Protein AF-A0A7U6KNR6-F1 (afdb_monomer)

Structure (mmCIF, N/CA/C/O backbone):
data_AF-A0A7U6KNR6-F1
#
_entry.id   AF-A0A7U6KNR6-F1
#
loop_
_atom_site.group_PDB
_atom_site.id
_atom_site.type_symbol
_atom_site.label_atom_id
_atom_site.label_alt_id
_atom_site.label_comp_id
_atom_site.label_asym_id
_atom_site.label_entity_id
_atom_site.label_seq_id
_atom_site.pdbx_PDB_ins_code
_atom_site.Cartn_x
_atom_site.Cartn_y
_atom_site.Cartn_z
_atom_site.occupancy
_atom_site.B_iso_or_equiv
_atom_site.auth_seq_id
_atom_site.auth_comp_id
_atom_site.auth_asym_id
_atom_site.auth_atom_id
_atom_site.pdbx_PDB_model_num
ATOM 1 N N . MET A 1 1 ? 13.824 22.596 -22.561 1.00 53.88 1 MET A N 1
ATOM 2 C CA . MET A 1 1 ? 13.199 21.326 -22.126 1.00 53.88 1 MET A CA 1
ATOM 3 C C . MET A 1 1 ? 13.725 20.988 -20.748 1.00 53.88 1 MET A C 1
ATOM 5 O O . MET A 1 1 ? 14.937 20.910 -20.592 1.00 53.88 1 MET A O 1
ATOM 9 N N . THR A 1 2 ? 12.836 20.865 -19.7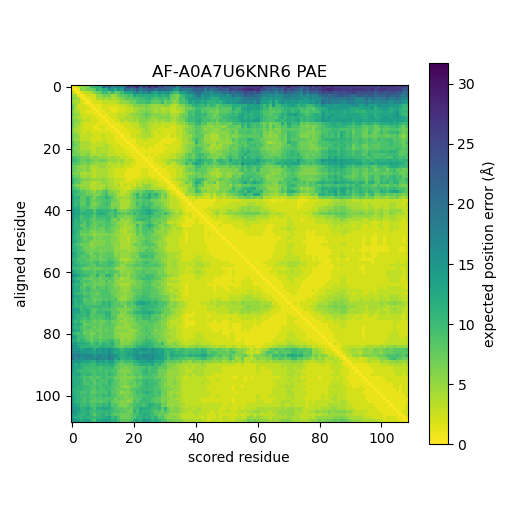68 1.00 65.62 2 THR A N 1
ATOM 10 C CA . THR A 1 2 ? 13.153 20.445 -18.395 1.00 65.62 2 THR A CA 1
ATOM 11 C C . THR A 1 2 ? 13.666 19.002 -18.369 1.00 65.62 2 THR A C 1
ATOM 13 O O . THR A 1 2 ? 13.347 18.216 -19.262 1.00 65.62 2 THR A O 1
ATOM 16 N N . THR A 1 3 ? 14.458 18.650 -17.353 1.00 72.12 3 THR A N 1
ATOM 17 C CA . THR A 1 3 ? 15.036 17.305 -17.152 1.00 72.12 3 THR A CA 1
ATOM 18 C C . THR A 1 3 ? 13.980 16.197 -17.239 1.00 72.12 3 THR A C 1
ATOM 20 O O . THR A 1 3 ? 14.186 15.214 -17.941 1.00 72.12 3 THR A O 1
ATOM 23 N N . LEU A 1 4 ? 12.793 16.437 -16.671 1.00 74.44 4 LEU A N 1
ATOM 24 C CA . LEU A 1 4 ? 11.658 15.504 -16.687 1.00 74.44 4 LEU A CA 1
ATOM 25 C C . LEU A 1 4 ? 11.198 15.101 -18.096 1.00 74.44 4 LEU A C 1
ATOM 27 O O . LEU A 1 4 ? 10.794 13.964 -18.312 1.00 74.44 4 LEU A O 1
ATOM 31 N N . VAL A 1 5 ? 11.258 16.011 -19.075 1.00 82.50 5 VAL A N 1
ATOM 32 C CA . VAL A 1 5 ? 10.838 15.691 -20.451 1.00 82.50 5 VAL A CA 1
ATOM 33 C C . VAL A 1 5 ? 11.873 14.801 -21.140 1.00 82.50 5 VAL A C 1
ATOM 35 O O . VAL A 1 5 ? 11.508 13.988 -21.981 1.00 82.50 5 VAL A O 1
ATOM 38 N N . ARG A 1 6 ? 13.160 14.930 -20.794 1.00 85.12 6 ARG A N 1
ATOM 39 C CA . ARG A 1 6 ? 14.209 14.059 -21.348 1.00 85.12 6 ARG A CA 1
ATOM 40 C C . ARG A 1 6 ? 14.087 12.637 -20.814 1.00 85.12 6 ARG A C 1
ATOM 42 O O . ARG A 1 6 ? 14.165 11.713 -21.607 1.00 85.12 6 ARG A O 1
ATOM 49 N N . GLU A 1 7 ? 13.851 12.493 -19.513 1.00 86.81 7 GLU A N 1
ATOM 50 C CA . GLU A 1 7 ? 13.629 11.191 -18.868 1.00 86.81 7 GLU A CA 1
ATOM 51 C C . GLU A 1 7 ? 12.371 10.502 -19.412 1.00 86.81 7 GLU A C 1
ATOM 53 O O . GLU A 1 7 ? 12.401 9.317 -19.720 1.00 86.81 7 GLU A O 1
ATOM 58 N N . LEU A 1 8 ? 11.276 11.248 -19.619 1.00 90.62 8 LEU A N 1
ATOM 59 C CA . LEU A 1 8 ? 10.037 10.685 -20.167 1.00 90.62 8 LEU A CA 1
ATOM 60 C C .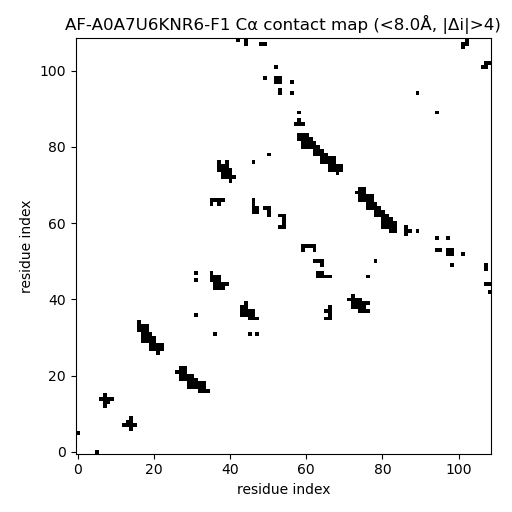 LEU A 1 8 ? 10.224 10.053 -21.553 1.00 90.62 8 LEU A C 1
ATOM 62 O O . LEU A 1 8 ? 9.555 9.067 -21.832 1.00 90.62 8 LEU A O 1
ATOM 66 N N . TRP A 1 9 ? 11.098 10.608 -22.399 1.00 94.50 9 TRP A 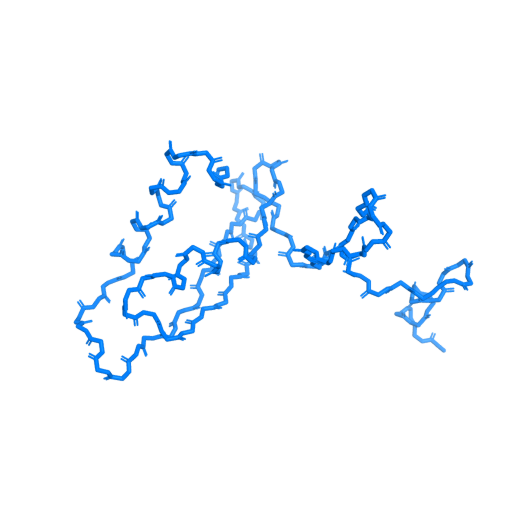N 1
ATOM 67 C CA . TRP A 1 9 ? 11.312 10.178 -23.790 1.00 94.50 9 TRP A CA 1
ATOM 68 C C . TRP A 1 9 ? 12.669 9.499 -24.021 1.00 94.50 9 TRP A C 1
ATOM 70 O O . TRP A 1 9 ? 13.161 9.435 -25.154 1.00 94.50 9 TRP A O 1
ATOM 80 N N . GLU A 1 10 ? 13.315 9.034 -22.952 1.00 92.94 10 GLU A N 1
ATOM 81 C CA . GLU A 1 10 ? 14.646 8.447 -23.029 1.00 92.94 10 GLU A CA 1
ATOM 82 C C . GLU A 1 10 ? 14.662 7.233 -23.970 1.00 92.94 10 GLU A C 1
ATOM 84 O O . GLU A 1 10 ? 13.761 6.390 -23.968 1.00 92.94 10 GLU A O 1
ATOM 89 N N . SER A 1 11 ? 15.699 7.157 -24.809 1.00 93.62 11 SER A N 1
ATOM 90 C CA . SER A 1 11 ? 15.877 6.105 -25.820 1.00 93.62 11 SER A CA 1
ATOM 91 C C . SER A 1 11 ? 14.738 5.987 -26.846 1.00 93.62 11 SER A C 1
ATOM 93 O O . SER A 1 11 ? 14.610 4.958 -27.504 1.00 93.62 11 SER A O 1
ATOM 95 N N . GLY A 1 12 ? 13.925 7.036 -27.019 1.00 94.19 12 GLY A N 1
ATOM 96 C CA . GLY A 1 12 ? 12.825 7.065 -27.989 1.00 94.19 12 GLY A CA 1
ATOM 97 C C . GLY A 1 12 ? 11.544 6.368 -27.519 1.00 94.19 12 GLY A C 1
ATOM 98 O O . GLY A 1 12 ? 10.623 6.210 -28.319 1.00 94.19 12 GLY A O 1
ATOM 99 N N . TYR A 1 13 ? 11.463 5.985 -26.242 1.00 94.19 13 TYR A N 1
ATOM 100 C CA . TYR A 1 13 ? 10.280 5.375 -25.631 1.00 94.19 13 TYR A CA 1
ATOM 101 C C . TYR A 1 13 ? 9.656 6.305 -24.591 1.00 94.19 13 TYR A C 1
ATOM 103 O O . TYR A 1 13 ? 10.362 7.076 -23.951 1.00 94.19 13 TYR A O 1
ATOM 111 N N . MET A 1 14 ? 8.334 6.209 -24.409 1.00 93.25 14 MET A N 1
ATOM 112 C CA . MET A 1 14 ? 7.622 6.921 -23.346 1.00 93.25 14 MET A CA 1
ATOM 113 C C . MET A 1 14 ? 7.629 6.097 -22.051 1.00 93.25 14 MET A C 1
ATOM 115 O O . MET A 1 14 ? 6.953 5.072 -21.966 1.00 93.25 14 MET A O 1
ATOM 119 N N . HIS A 1 15 ? 8.348 6.555 -21.029 1.00 91.56 15 HIS A N 1
ATOM 120 C CA . HIS A 1 15 ? 8.446 5.875 -19.731 1.00 91.56 15 HIS A CA 1
ATOM 121 C C . HIS A 1 15 ? 7.251 6.222 -18.830 1.00 91.56 15 HIS A C 1
ATOM 123 O O . HIS A 1 15 ? 7.274 7.218 -18.103 1.00 91.56 15 HIS A O 1
ATOM 129 N N . THR A 1 16 ? 6.191 5.404 -18.865 1.00 91.12 16 THR A N 1
ATOM 130 C CA . THR A 1 16 ? 4.932 5.661 -18.122 1.00 91.12 16 THR A CA 1
ATOM 131 C C . THR A 1 16 ? 5.081 5.583 -16.602 1.00 91.12 16 THR A C 1
ATOM 133 O O . THR A 1 16 ? 4.288 6.185 -15.873 1.00 91.12 16 THR A O 1
ATOM 136 N N . GLN A 1 17 ? 6.125 4.880 -16.146 1.00 89.00 17 GLN A N 1
ATOM 137 C CA . GLN A 1 17 ? 6.400 4.527 -14.749 1.00 89.00 17 GLN A CA 1
ATOM 138 C C . GLN A 1 17 ? 5.395 3.534 -14.149 1.00 89.00 17 GLN A C 1
ATOM 140 O O . GLN A 1 17 ? 5.347 3.394 -12.931 1.00 89.00 17 GLN A O 1
ATOM 145 N N . ASP A 1 18 ? 4.628 2.826 -14.979 1.00 89.81 18 ASP A N 1
ATOM 146 C CA . ASP A 1 18 ? 3.805 1.698 -14.539 1.00 89.81 18 ASP A CA 1
ATOM 147 C C . ASP A 1 18 ? 4.623 0.401 -14.555 1.00 89.81 18 ASP A C 1
ATOM 149 O O . ASP A 1 18 ? 5.423 0.158 -15.460 1.00 89.81 18 ASP A O 1
ATOM 153 N N . ILE A 1 19 ? 4.398 -0.445 -13.556 1.00 88.69 19 ILE A N 1
ATOM 154 C CA . ILE A 1 19 ? 4.932 -1.801 -13.468 1.00 88.69 19 ILE A CA 1
ATOM 155 C C . ILE A 1 19 ? 3.846 -2.749 -13.969 1.00 88.69 19 ILE A C 1
ATOM 157 O O . ILE A 1 19 ? 2.704 -2.708 -13.507 1.00 88.69 19 ILE A O 1
ATOM 161 N N . ALA A 1 20 ? 4.195 -3.597 -14.933 1.00 92.25 20 ALA A N 1
ATOM 162 C CA . ALA A 1 20 ? 3.274 -4.550 -15.529 1.00 92.25 20 ALA A CA 1
ATOM 163 C C . ALA A 1 20 ? 4.001 -5.812 -16.001 1.00 92.25 20 ALA A C 1
ATOM 165 O O . ALA A 1 20 ? 5.204 -5.792 -16.263 1.00 92.25 20 ALA A O 1
ATOM 166 N N . TYR A 1 21 ? 3.249 -6.898 -16.175 1.00 92.69 21 TYR A N 1
ATOM 167 C CA . TYR A 1 21 ? 3.738 -8.108 -16.830 1.00 92.69 21 TYR A CA 1
ATOM 168 C C . TYR A 1 21 ? 2.761 -8.594 -17.902 1.00 92.69 21 TYR A C 1
ATOM 170 O O . TYR A 1 21 ? 1.545 -8.391 -17.815 1.00 92.69 21 TYR A O 1
ATOM 178 N N . ILE A 1 22 ? 3.315 -9.237 -18.930 1.00 96.75 22 ILE A N 1
ATOM 179 C CA . ILE A 1 22 ? 2.549 -9.864 -20.007 1.00 96.75 22 ILE A CA 1
ATOM 180 C C . ILE A 1 22 ? 2.216 -11.290 -19.577 1.00 96.75 22 ILE A C 1
ATOM 182 O O . ILE A 1 22 ? 3.093 -12.068 -19.199 1.00 96.75 22 ILE A O 1
ATOM 186 N N . ARG A 1 23 ? 0.933 -11.630 -19.616 1.00 96.00 23 ARG A N 1
ATOM 187 C CA . ARG A 1 23 ? 0.427 -12.969 -19.325 1.00 96.00 23 ARG A CA 1
ATOM 188 C C . ARG A 1 23 ? 0.586 -13.889 -20.545 1.00 96.00 23 ARG A C 1
ATOM 190 O O . ARG A 1 23 ? 0.654 -13.399 -21.672 1.00 96.00 23 ARG A O 1
ATOM 197 N N . PRO A 1 24 ? 0.582 -15.224 -20.357 1.00 96.69 24 PRO A N 1
ATOM 198 C CA . PRO A 1 24 ? 0.698 -16.176 -21.468 1.00 96.69 24 PRO A CA 1
ATOM 199 C C . PRO A 1 24 ? -0.394 -16.062 -22.547 1.00 96.69 24 PRO A C 1
ATOM 201 O O . PRO A 1 24 ? -0.179 -16.489 -23.675 1.00 96.69 24 PRO A O 1
ATOM 204 N N . ASP A 1 25 ? -1.553 -15.491 -22.215 1.00 96.56 25 ASP A N 1
ATOM 205 C CA . ASP A 1 25 ? -2.682 -15.238 -23.122 1.00 96.56 25 ASP A CA 1
ATOM 206 C C . ASP A 1 25 ? -2.564 -13.905 -23.893 1.00 96.56 25 ASP A C 1
ATOM 208 O O . ASP A 1 25 ? -3.474 -13.533 -24.631 1.00 96.56 25 ASP A O 1
ATOM 212 N N . GLY A 1 26 ? -1.446 -13.187 -23.739 1.00 96.00 26 GLY A N 1
ATOM 213 C CA . GLY A 1 26 ? -1.169 -11.921 -24.420 1.00 96.00 26 GLY A CA 1
ATOM 214 C C . GLY A 1 26 ? -1.739 -10.682 -23.724 1.00 96.00 26 GLY A C 1
ATOM 215 O O . GLY A 1 26 ? -1.519 -9.571 -24.204 1.00 96.00 26 GLY A O 1
ATOM 216 N N . TYR A 1 27 ? -2.429 -10.833 -22.589 1.00 96.75 27 TYR A N 1
ATOM 217 C CA . TYR A 1 27 ? -2.939 -9.694 -21.823 1.00 96.75 27 TYR A CA 1
ATOM 218 C C . TYR A 1 27 ? -1.850 -9.057 -20.956 1.00 96.75 27 TYR A C 1
ATOM 220 O O . TYR A 1 27 ? -1.018 -9.744 -20.362 1.00 96.75 27 TYR A O 1
ATOM 228 N N . ILE A 1 28 ? -1.894 -7.732 -20.817 1.00 95.75 28 ILE A N 1
ATOM 229 C CA . ILE A 1 28 ? -1.034 -6.980 -19.895 1.00 95.75 28 ILE A CA 1
ATOM 230 C C . ILE A 1 28 ? -1.783 -6.776 -18.581 1.00 95.75 28 ILE A C 1
ATOM 232 O O . ILE A 1 28 ? -2.907 -6.271 -18.577 1.00 95.75 28 ILE A O 1
ATOM 236 N N . LYS A 1 29 ? -1.150 -7.135 -17.461 1.00 91.75 29 LYS A N 1
ATOM 237 C CA . LYS A 1 29 ? -1.626 -6.770 -16.124 1.00 91.75 29 LYS A CA 1
ATOM 238 C C . LYS A 1 29 ? -0.714 -5.694 -15.544 1.00 91.75 29 LYS A C 1
ATOM 240 O O . LYS A 1 29 ? 0.458 -5.968 -15.299 1.00 91.75 29 LYS A O 1
ATOM 245 N N . ILE A 1 30 ? -1.266 -4.504 -15.316 1.00 89.88 30 ILE A N 1
ATOM 246 C CA . ILE A 1 30 ? -0.620 -3.439 -14.538 1.00 89.88 30 ILE A CA 1
ATOM 247 C C . ILE A 1 30 ? -0.751 -3.805 -13.061 1.00 89.88 30 ILE A C 1
ATOM 249 O O . ILE A 1 30 ? -1.831 -4.200 -12.618 1.00 89.88 30 ILE A O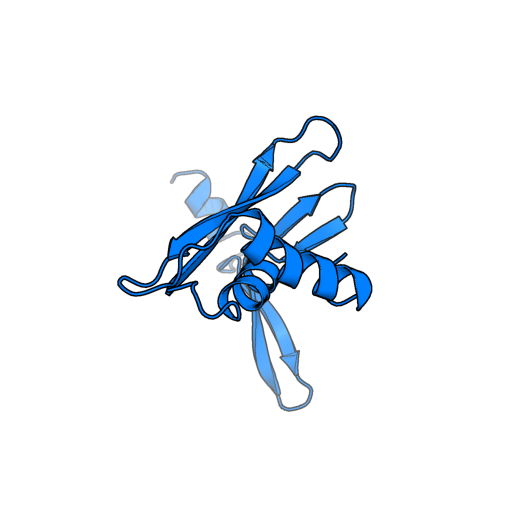 1
ATOM 253 N N . THR A 1 31 ? 0.351 -3.736 -12.326 1.00 83.94 31 THR A N 1
ATOM 254 C CA . THR A 1 31 ? 0.422 -4.184 -10.933 1.00 83.94 31 THR A CA 1
ATOM 255 C C . THR A 1 31 ? 0.783 -3.078 -9.963 1.00 83.94 31 THR A C 1
ATOM 257 O O . THR A 1 31 ? 0.352 -3.157 -8.823 1.00 83.94 31 THR A O 1
ATOM 260 N N . ASP A 1 32 ? 1.563 -2.082 -10.384 1.00 81.88 32 ASP A N 1
ATOM 261 C CA . ASP A 1 32 ? 1.992 -0.997 -9.497 1.00 81.88 32 ASP A CA 1
ATOM 262 C C . ASP A 1 32 ? 2.560 0.187 -10.300 1.00 81.88 32 ASP A C 1
ATOM 264 O O . ASP A 1 32 ? 2.607 0.158 -11.533 1.00 81.88 32 ASP A O 1
ATOM 268 N N . ARG A 1 33 ? 3.042 1.213 -9.604 1.00 85.69 33 ARG A N 1
ATOM 269 C CA . ARG A 1 33 ? 3.799 2.343 -10.134 1.00 85.69 33 ARG A CA 1
ATOM 270 C C . ARG A 1 33 ? 5.205 2.305 -9.558 1.00 85.69 33 ARG A C 1
ATOM 272 O O . ARG A 1 33 ? 5.399 2.134 -8.362 1.00 85.69 33 ARG A O 1
ATOM 279 N N . LEU A 1 34 ? 6.210 2.584 -10.384 1.00 81.25 34 LEU A N 1
ATOM 280 C CA . LEU A 1 34 ? 7.614 2.620 -9.954 1.00 81.25 34 LEU A CA 1
ATOM 281 C C . LEU A 1 34 ? 7.861 3.600 -8.791 1.00 81.25 34 LEU A C 1
ATOM 283 O O . LEU A 1 34 ? 8.815 3.435 -8.036 1.00 81.25 34 LEU A O 1
ATOM 287 N N . LYS A 1 35 ? 7.014 4.626 -8.664 1.00 77.25 35 LYS A N 1
ATOM 288 C CA . LYS A 1 35 ? 7.084 5.640 -7.606 1.00 77.25 35 LYS A CA 1
ATOM 289 C C . LYS A 1 35 ? 6.314 5.289 -6.334 1.00 77.25 35 LYS A C 1
ATOM 291 O O . LYS A 1 35 ? 6.570 5.939 -5.326 1.00 77.25 35 LYS A O 1
ATOM 296 N N . ASP A 1 36 ? 5.440 4.289 -6.377 1.00 79.31 36 ASP A N 1
ATOM 297 C CA . ASP A 1 36 ? 4.537 3.968 -5.267 1.00 79.31 36 ASP A CA 1
ATOM 298 C C . ASP A 1 36 ? 5.038 2.749 -4.460 1.00 79.31 36 ASP A C 1
ATOM 300 O O . ASP A 1 36 ? 4.422 2.324 -3.487 1.00 79.31 36 ASP A O 1
ATOM 304 N N . VAL A 1 37 ? 6.227 2.228 -4.792 1.00 84.56 37 VAL A N 1
ATOM 305 C CA . VAL A 1 37 ? 6.882 1.158 -4.027 1.00 84.56 37 VAL A CA 1
ATOM 306 C C . VAL A 1 37 ? 7.697 1.731 -2.866 1.00 84.56 37 VAL A C 1
ATOM 308 O O . VAL A 1 37 ? 8.560 2.589 -3.064 1.00 84.56 37 VAL A O 1
ATOM 311 N N . ILE A 1 38 ? 7.469 1.205 -1.662 1.00 91.94 38 ILE A N 1
ATOM 312 C CA . ILE A 1 38 ? 8.121 1.623 -0.416 1.00 91.94 38 ILE A CA 1
ATOM 313 C C . ILE A 1 38 ? 9.323 0.722 -0.144 1.00 91.94 38 ILE A C 1
ATOM 315 O O . ILE A 1 38 ? 9.191 -0.502 -0.101 1.00 91.94 38 ILE A O 1
ATOM 319 N N . LYS A 1 39 ? 10.500 1.317 0.071 1.00 91.94 39 LYS A N 1
ATOM 320 C CA . LYS A 1 39 ? 11.744 0.573 0.335 1.00 91.94 39 LYS A CA 1
ATOM 321 C C . LYS A 1 39 ? 12.033 0.516 1.827 1.00 91.94 39 LYS A C 1
ATOM 323 O O . LYS A 1 39 ? 12.692 1.404 2.369 1.00 91.94 39 LYS A O 1
ATOM 328 N N . SER A 1 40 ? 11.561 -0.537 2.486 1.00 93.19 40 SER A N 1
ATOM 329 C CA . SER A 1 40 ? 11.694 -0.699 3.934 1.00 93.19 40 SER A CA 1
ATOM 330 C C . SER A 1 40 ? 12.613 -1.867 4.268 1.00 93.19 40 SER A C 1
ATOM 332 O O . SER A 1 40 ? 12.358 -2.996 3.870 1.00 93.19 40 SER A O 1
ATOM 334 N N . GLY A 1 41 ? 13.723 -1.609 4.964 1.00 91.56 41 GLY A N 1
ATOM 335 C CA . GLY A 1 41 ? 14.603 -2.673 5.466 1.00 91.56 41 GLY A CA 1
ATOM 336 C C . GLY A 1 41 ? 15.292 -3.535 4.404 1.00 91.56 41 GLY A C 1
ATOM 337 O O . GLY A 1 41 ? 15.775 -4.613 4.728 1.00 91.56 41 GLY A O 1
ATOM 338 N N . GLY A 1 42 ? 15.365 -3.059 3.158 1.00 90.06 42 GLY A N 1
ATOM 339 C CA . GLY A 1 42 ? 15.886 -3.821 2.016 1.00 90.06 42 GLY A CA 1
ATOM 340 C C . GLY A 1 42 ? 14.806 -4.522 1.189 1.00 90.06 42 GLY A C 1
ATOM 341 O O . GLY A 1 42 ? 15.106 -4.977 0.087 1.00 90.06 42 GLY A O 1
ATOM 342 N N . GLU A 1 43 ? 13.564 -4.529 1.670 1.00 89.81 43 GLU A N 1
ATOM 343 C CA . GLU A 1 43 ? 12.404 -5.083 0.979 1.00 89.81 43 GLU A CA 1
ATOM 344 C C . GLU A 1 43 ? 11.657 -4.014 0.176 1.00 89.81 43 GLU A C 1
ATOM 346 O O . GLU A 1 43 ? 11.682 -2.818 0.491 1.00 89.81 43 GLU A O 1
ATOM 351 N N . TRP A 1 44 ? 10.980 -4.469 -0.875 1.00 89.38 44 TRP A N 1
ATOM 352 C CA . TRP A 1 44 ? 10.137 -3.646 -1.737 1.00 89.38 44 TRP A CA 1
ATOM 353 C C . TRP A 1 44 ? 8.678 -3.953 -1.429 1.00 89.38 44 TRP A C 1
ATOM 355 O O . TRP A 1 44 ? 8.189 -5.032 -1.754 1.00 89.38 44 TRP A O 1
ATOM 365 N N . ILE A 1 45 ? 7.993 -3.005 -0.797 1.00 90.69 45 ILE A N 1
ATOM 366 C CA . ILE A 1 45 ? 6.619 -3.177 -0.329 1.00 90.69 45 ILE A CA 1
ATOM 367 C C . ILE A 1 45 ? 5.691 -2.336 -1.203 1.00 90.69 45 ILE A C 1
ATOM 369 O O . ILE A 1 45 ? 5.877 -1.124 -1.318 1.00 90.69 45 ILE A O 1
ATOM 373 N N . SER A 1 46 ? 4.693 -2.968 -1.818 1.00 90.50 46 SER A N 1
ATOM 374 C CA . SER A 1 46 ? 3.678 -2.260 -2.602 1.00 90.50 46 SER A CA 1
ATOM 375 C C . SER A 1 46 ? 2.762 -1.462 -1.672 1.00 90.50 46 SER A C 1
ATOM 377 O O . SER A 1 46 ? 2.128 -2.036 -0.781 1.00 90.50 46 SER A O 1
ATOM 379 N N . SER A 1 47 ? 2.664 -0.142 -1.865 1.00 92.00 47 SER A N 1
ATOM 380 C CA . SER A 1 47 ? 1.691 0.670 -1.123 1.00 92.00 47 SER A CA 1
ATOM 381 C C . SER A 1 47 ? 0.259 0.223 -1.423 1.00 92.00 47 SER A C 1
ATOM 383 O O . SER A 1 47 ? -0.551 0.124 -0.503 1.00 92.00 47 SER A O 1
ATOM 385 N N . LEU A 1 48 ? -0.019 -0.140 -2.679 1.00 91.25 48 LEU A N 1
ATOM 386 C CA . LEU A 1 48 ? -1.329 -0.579 -3.153 1.00 91.25 48 LEU A CA 1
ATOM 387 C C . LEU A 1 48 ? -1.790 -1.873 -2.473 1.00 91.25 48 LEU A C 1
ATOM 389 O O . LEU A 1 48 ? -2.979 -2.050 -2.200 1.00 91.25 48 LEU A O 1
ATOM 393 N N . GLU A 1 49 ? -0.868 -2.790 -2.182 1.00 92.25 49 GLU A N 1
ATOM 394 C CA . GLU A 1 49 ? -1.195 -4.019 -1.458 1.00 92.25 49 GLU A CA 1
ATOM 395 C C . GLU A 1 49 ? -1.596 -3.722 -0.007 1.00 92.25 49 GLU A C 1
ATOM 397 O O . GLU A 1 49 ? -2.621 -4.223 0.464 1.00 92.25 49 GLU A O 1
ATOM 402 N N . ILE A 1 50 ? -0.866 -2.829 0.672 1.00 95.19 50 ILE A N 1
ATOM 403 C CA . ILE A 1 50 ? -1.232 -2.363 2.018 1.00 95.19 50 ILE A CA 1
ATOM 404 C C . ILE A 1 50 ? -2.580 -1.630 1.978 1.00 95.19 50 ILE A C 1
ATOM 406 O O . ILE A 1 50 ? -3.448 -1.919 2.798 1.00 95.19 50 ILE A O 1
ATOM 410 N N . GLU A 1 51 ? -2.796 -0.720 1.024 1.00 96.06 51 GLU A N 1
ATOM 411 C CA . GLU A 1 51 ? -4.077 -0.025 0.825 1.00 96.06 51 GLU A CA 1
ATOM 412 C C . GLU A 1 51 ? -5.223 -1.018 0.637 1.00 96.06 51 GLU A C 1
ATOM 414 O O . GLU A 1 51 ? -6.246 -0.926 1.315 1.00 96.06 51 GLU A O 1
ATOM 419 N N . THR A 1 52 ? -5.026 -2.022 -0.219 1.00 95.56 52 THR A N 1
ATOM 420 C CA . THR A 1 52 ? -6.007 -3.082 -0.459 1.00 95.56 52 THR A CA 1
ATOM 421 C C . THR A 1 52 ? -6.350 -3.797 0.844 1.00 95.56 52 THR A C 1
ATOM 423 O O . THR A 1 52 ? -7.528 -3.921 1.172 1.00 95.56 52 THR A O 1
ATOM 426 N N . ILE A 1 53 ? -5.350 -4.208 1.627 1.00 96.94 53 ILE A N 1
ATOM 427 C CA . ILE A 1 53 ? -5.554 -4.889 2.913 1.00 96.94 53 ILE A CA 1
ATOM 428 C C . ILE A 1 53 ? -6.305 -3.994 3.906 1.00 96.94 53 ILE A C 1
ATOM 430 O O . ILE A 1 53 ? -7.294 -4.428 4.497 1.00 96.94 53 ILE A O 1
ATOM 434 N N . LEU A 1 54 ? -5.874 -2.743 4.079 1.00 97.50 54 LEU A N 1
ATOM 435 C CA . LEU A 1 54 ? -6.485 -1.815 5.031 1.00 97.50 54 LEU A CA 1
ATOM 436 C C . LEU A 1 54 ? -7.916 -1.430 4.627 1.00 97.50 54 LEU A C 1
ATOM 438 O O . LEU A 1 54 ? -8.774 -1.275 5.497 1.00 97.50 54 LEU A O 1
ATOM 442 N N . SER A 1 55 ? -8.204 -1.346 3.325 1.00 97.06 55 SER A N 1
ATOM 443 C CA . SER A 1 55 ? -9.543 -1.046 2.801 1.00 97.06 55 SER A CA 1
ATOM 444 C C . SER A 1 55 ? -10.594 -2.106 3.161 1.00 97.06 55 SER A C 1
ATOM 446 O O . SER A 1 55 ? -11.788 -1.809 3.194 1.00 97.06 55 SER A O 1
ATOM 448 N N . LEU A 1 56 ? -10.167 -3.335 3.487 1.00 96.12 56 LEU A N 1
ATOM 449 C CA . LEU A 1 56 ? -11.060 -4.414 3.921 1.00 96.12 56 LEU A CA 1
ATOM 450 C C . LEU A 1 56 ? -11.621 -4.191 5.332 1.00 96.12 56 LEU A C 1
ATOM 452 O O . LEU A 1 56 ? -12.583 -4.860 5.719 1.00 96.12 56 LEU A O 1
ATOM 456 N N . HIS A 1 57 ? -11.048 -3.274 6.116 1.00 96.38 57 HIS A N 1
ATOM 457 C CA . HIS A 1 57 ? -11.567 -2.972 7.442 1.00 96.38 57 HIS A CA 1
ATOM 458 C C . HIS A 1 57 ? -12.946 -2.278 7.334 1.00 96.38 57 HIS A C 1
ATOM 460 O O . HIS A 1 57 ? -13.072 -1.258 6.652 1.00 96.38 57 HIS A O 1
ATOM 466 N N . PRO A 1 58 ? -13.999 -2.749 8.038 1.00 95.56 58 PRO A N 1
ATOM 467 C CA . PRO A 1 58 ? -15.371 -2.258 7.853 1.00 95.56 58 PRO A CA 1
ATOM 468 C C . PRO A 1 58 ? -15.551 -0.749 8.043 1.00 95.56 58 PRO A C 1
ATOM 470 O O . PRO A 1 58 ? -16.415 -0.155 7.395 1.00 95.56 58 PRO A O 1
ATOM 473 N N . SER A 1 59 ? -14.741 -0.133 8.903 1.00 96.88 59 SER A N 1
ATOM 474 C CA . SER A 1 59 ? -14.774 1.305 9.195 1.00 96.88 59 SER A CA 1
ATOM 475 C C . SER A 1 59 ? -14.044 2.186 8.175 1.00 96.88 59 SER A C 1
ATOM 477 O O . SER A 1 59 ? -14.232 3.399 8.214 1.00 96.88 59 SER A O 1
ATOM 479 N N . VAL A 1 60 ? -13.231 1.625 7.274 1.00 97.19 60 VAL A N 1
ATOM 480 C CA . VAL A 1 60 ? -12.410 2.393 6.320 1.00 97.19 60 VAL A CA 1
ATOM 481 C C . VAL A 1 60 ? -13.243 2.771 5.099 1.00 97.19 60 VAL A C 1
ATOM 483 O O . VAL A 1 60 ? -13.804 1.908 4.428 1.00 97.19 60 VAL A O 1
ATOM 486 N N . ALA A 1 61 ? -13.372 4.071 4.840 1.00 97.38 61 ALA A N 1
ATOM 487 C CA . ALA A 1 61 ? -13.998 4.610 3.634 1.00 97.38 61 ALA A CA 1
ATOM 488 C C . ALA A 1 61 ? -12.995 4.736 2.490 1.00 97.38 61 ALA A C 1
ATOM 490 O O . ALA A 1 61 ? -13.338 4.424 1.354 1.00 97.38 61 ALA A O 1
ATOM 491 N N . ASP A 1 62 ? -11.789 5.201 2.809 1.00 97.69 62 ASP A N 1
ATOM 492 C CA . ASP A 1 62 ? -10.709 5.403 1.851 1.00 97.69 62 ASP A CA 1
ATOM 493 C C . ASP A 1 62 ? -9.354 5.287 2.558 1.00 97.69 62 ASP A C 1
ATOM 495 O O . ASP A 1 62 ? -9.253 5.526 3.771 1.00 97.69 62 ASP A O 1
ATOM 499 N N . VAL A 1 63 ? -8.319 4.912 1.814 1.00 97.62 63 VAL A N 1
ATOM 500 C CA . VAL A 1 63 ? -6.964 4.753 2.340 1.00 97.62 63 VAL A CA 1
ATOM 501 C C . VAL A 1 63 ? -5.926 5.065 1.272 1.00 97.62 63 VAL A C 1
ATOM 503 O O . VAL A 1 63 ? -6.053 4.664 0.121 1.00 97.62 63 VAL A O 1
ATOM 506 N N . SER A 1 64 ? -4.867 5.760 1.677 1.00 96.62 64 SER A N 1
ATOM 507 C CA . SER A 1 64 ? -3.655 5.907 0.873 1.00 96.62 64 SER A CA 1
ATOM 508 C C . SER A 1 64 ? -2.432 5.619 1.726 1.00 96.62 64 SER A C 1
ATOM 510 O O . SER A 1 64 ? -2.368 6.032 2.888 1.00 96.62 64 SER A O 1
ATOM 512 N N . VAL A 1 65 ? -1.453 4.923 1.164 1.00 96.00 65 VAL A N 1
ATOM 513 C CA . VAL A 1 65 ? -0.229 4.525 1.855 1.00 96.00 65 VAL A CA 1
ATOM 514 C C . VAL A 1 65 ? 0.965 5.153 1.157 1.00 96.00 65 VAL A C 1
ATOM 516 O O . VAL A 1 65 ? 1.138 5.052 -0.052 1.00 96.00 65 VAL A O 1
ATOM 519 N N . ILE A 1 66 ? 1.816 5.808 1.941 1.00 93.94 66 ILE A N 1
ATOM 520 C CA . ILE A 1 66 ? 3.034 6.447 1.445 1.00 93.94 66 ILE A CA 1
ATOM 521 C C . ILE A 1 66 ? 4.254 5.965 2.220 1.00 93.94 66 ILE A C 1
ATOM 523 O O . ILE A 1 66 ? 4.175 5.662 3.412 1.00 93.94 66 ILE A O 1
ATOM 527 N N . GLY A 1 67 ? 5.404 5.941 1.551 1.00 93.38 67 GLY A N 1
ATOM 528 C CA . GLY A 1 67 ? 6.694 5.766 2.207 1.00 93.38 67 GLY A CA 1
ATOM 529 C C . GLY A 1 67 ? 7.107 7.053 2.915 1.00 93.38 67 GLY A C 1
ATOM 530 O O . GLY A 1 67 ? 7.191 8.116 2.297 1.00 93.38 67 GLY A O 1
ATOM 531 N N . VAL A 1 68 ? 7.386 6.978 4.216 1.00 95.19 68 VAL A N 1
ATOM 532 C CA . VAL A 1 68 ? 8.001 8.081 4.968 1.00 95.19 68 VAL A CA 1
ATOM 533 C C . VAL A 1 68 ? 9.381 7.683 5.456 1.00 95.19 68 VAL A C 1
ATOM 535 O O . VAL A 1 68 ? 9.610 6.527 5.801 1.00 95.19 68 VAL A O 1
ATOM 538 N N . ARG A 1 69 ? 10.307 8.647 5.515 1.00 95.50 69 ARG A N 1
ATOM 539 C CA . ARG A 1 69 ? 11.674 8.392 5.985 1.00 95.50 69 ARG A CA 1
ATOM 540 C C . ARG A 1 69 ? 11.676 7.801 7.391 1.00 95.50 69 ARG A C 1
ATOM 542 O O . ARG A 1 69 ? 11.025 8.329 8.294 1.00 95.50 69 ARG A O 1
ATOM 549 N N . ASP A 1 70 ? 12.487 6.771 7.572 1.00 96.56 70 ASP A N 1
ATOM 550 C CA . ASP A 1 70 ? 12.694 6.093 8.841 1.00 96.56 70 ASP A CA 1
ATOM 551 C C . ASP A 1 70 ? 14.190 5.908 9.127 1.00 96.56 70 ASP A C 1
ATOM 553 O O . ASP A 1 70 ? 14.989 5.672 8.221 1.00 96.56 70 ASP A O 1
ATOM 557 N N . LYS A 1 71 ? 14.590 6.044 10.396 1.00 96.00 71 LYS A N 1
ATOM 558 C CA . LYS A 1 71 ? 16.006 5.961 10.792 1.00 96.00 71 LYS A CA 1
ATOM 559 C C . LYS A 1 71 ? 16.561 4.539 10.736 1.00 96.00 71 LYS A C 1
ATOM 561 O O . LYS A 1 71 ? 17.762 4.383 10.546 1.00 96.00 71 LYS A O 1
ATOM 566 N N . GLN A 1 72 ? 15.718 3.539 10.962 1.00 94.44 72 GLN A N 1
ATOM 567 C CA . GLN A 1 72 ? 16.109 2.137 11.029 1.00 94.44 72 GLN A CA 1
ATOM 568 C C . GLN A 1 72 ? 15.933 1.460 9.671 1.00 94.44 72 GLN A C 1
ATOM 570 O O . GLN A 1 72 ? 16.805 0.711 9.242 1.00 94.44 72 GLN A O 1
ATOM 575 N N . TRP A 1 73 ? 14.828 1.760 8.990 1.00 94.31 73 TRP A N 1
ATOM 576 C CA . TRP A 1 73 ? 14.401 1.016 7.804 1.00 94.31 73 TRP A CA 1
ATOM 577 C C . TRP A 1 73 ? 14.607 1.761 6.482 1.00 94.31 73 TRP A C 1
ATOM 579 O O . TRP A 1 73 ? 14.335 1.205 5.421 1.00 94.31 73 TRP A O 1
ATOM 589 N N . GLY A 1 74 ? 15.098 3.004 6.522 1.00 94.56 74 GLY A N 1
ATOM 590 C CA . GLY A 1 74 ? 15.193 3.888 5.358 1.00 94.56 74 GLY A CA 1
ATOM 591 C C . GLY A 1 74 ? 13.845 4.533 5.050 1.00 94.56 74 GLY A C 1
ATOM 592 O O . GLY A 1 74 ? 13.698 5.750 5.189 1.00 94.56 74 GLY A O 1
ATOM 593 N N . GLU A 1 75 ? 12.846 3.714 4.727 1.00 94.88 75 GLU A N 1
ATOM 594 C CA . GLU A 1 75 ? 11.440 4.111 4.640 1.00 94.88 75 GLU A CA 1
ATOM 595 C C . GLU A 1 75 ? 10.561 3.190 5.489 1.00 94.88 75 GLU A C 1
ATOM 597 O O . GLU A 1 75 ? 10.901 2.034 5.736 1.00 94.88 75 GLU A O 1
ATOM 602 N N . ARG A 1 76 ? 9.409 3.694 5.932 1.00 94.19 76 ARG A N 1
ATOM 603 C CA . ARG A 1 76 ? 8.336 2.891 6.525 1.00 94.19 76 ARG A CA 1
ATOM 604 C C . ARG A 1 76 ? 6.985 3.276 5.922 1.00 94.19 76 ARG A C 1
ATOM 606 O O . ARG A 1 76 ? 6.795 4.458 5.614 1.00 94.19 76 ARG A O 1
ATOM 613 N N . PRO A 1 77 ? 6.036 2.335 5.799 1.00 95.06 77 PRO A N 1
ATOM 614 C CA . PRO A 1 77 ? 4.682 2.666 5.385 1.00 95.06 77 PRO A CA 1
ATOM 615 C C . PRO A 1 77 ? 3.982 3.578 6.396 1.00 95.06 77 PRO A C 1
ATOM 617 O O . PRO A 1 77 ? 4.024 3.351 7.609 1.00 95.06 77 PRO A O 1
ATOM 620 N N . LEU A 1 78 ? 3.311 4.607 5.888 1.00 95.50 78 LEU A N 1
ATOM 621 C CA . LEU A 1 78 ? 2.370 5.442 6.622 1.00 95.50 78 LEU A CA 1
ATOM 622 C C . LEU A 1 78 ? 1.026 5.403 5.900 1.00 95.50 78 LEU A C 1
ATOM 624 O O . LEU A 1 78 ? 0.924 5.859 4.764 1.00 95.50 78 LEU A O 1
ATOM 628 N N . ALA A 1 79 ? -0.000 4.899 6.581 1.00 96.94 79 ALA A N 1
ATOM 629 C CA . ALA A 1 79 ? -1.367 4.909 6.080 1.00 96.94 79 ALA A CA 1
ATOM 630 C C . ALA A 1 79 ? -2.093 6.189 6.512 1.00 96.94 79 ALA A C 1
ATOM 632 O O . ALA A 1 79 ? -2.136 6.521 7.700 1.00 96.94 79 ALA A O 1
ATOM 633 N N . LEU A 1 80 ? -2.694 6.881 5.549 1.00 97.38 80 LEU A N 1
ATOM 634 C CA . LEU A 1 80 ? -3.696 7.914 5.770 1.00 97.38 80 LEU A CA 1
ATOM 635 C C . LEU A 1 80 ? -5.065 7.284 5.540 1.00 97.38 80 LEU A C 1
ATOM 637 O O . LEU A 1 80 ? -5.321 6.743 4.468 1.00 97.38 80 LEU A O 1
ATOM 641 N N . VAL A 1 81 ? -5.926 7.332 6.552 1.00 97.06 81 VAL A N 1
ATOM 642 C CA . VAL A 1 81 ? -7.203 6.616 6.547 1.00 97.06 81 VAL A CA 1
ATOM 643 C C . VAL A 1 81 ? -8.348 7.594 6.741 1.00 97.06 81 VAL A C 1
ATOM 645 O O . VAL A 1 81 ? -8.349 8.388 7.683 1.00 97.06 81 VAL A O 1
ATOM 648 N N . VAL A 1 82 ? -9.352 7.490 5.877 1.00 97.25 82 VAL A N 1
ATOM 649 C CA . VAL A 1 82 ? -10.642 8.156 6.038 1.00 97.25 82 VAL A CA 1
ATOM 650 C C . VAL A 1 82 ? -11.631 7.138 6.587 1.00 97.25 82 VAL A C 1
ATOM 652 O O . VAL A 1 82 ? -11.847 6.086 5.989 1.00 97.25 82 VAL A O 1
ATOM 655 N N . LEU A 1 83 ? -12.245 7.438 7.730 1.00 97.06 83 LEU A N 1
ATOM 656 C CA . LEU A 1 83 ? -13.300 6.598 8.296 1.00 97.06 83 LEU A CA 1
ATOM 657 C C . LEU A 1 83 ? -14.646 6.878 7.618 1.00 97.06 83 LEU A C 1
ATOM 659 O O . LEU A 1 83 ? -14.931 8.001 7.196 1.00 97.06 83 LEU A O 1
ATOM 663 N N . LYS A 1 84 ? -15.507 5.861 7.544 1.00 96.69 84 LYS A N 1
ATOM 664 C CA . LYS A 1 84 ? -16.893 6.032 7.086 1.00 96.69 84 LYS A CA 1
ATOM 665 C C . LYS A 1 84 ? -17.645 6.981 8.031 1.00 96.69 84 LYS A C 1
ATOM 667 O O . LYS A 1 84 ? -17.453 6.882 9.241 1.00 96.69 84 LYS A O 1
ATOM 672 N N . PRO A 1 85 ? -18.572 7.822 7.527 1.00 93.00 85 PRO A N 1
ATOM 673 C CA . PRO A 1 85 ? -19.313 8.787 8.352 1.00 93.00 85 PRO A CA 1
ATOM 674 C C . PRO A 1 85 ? -20.049 8.181 9.557 1.00 93.00 85 PRO A C 1
ATOM 676 O O . PRO A 1 85 ? -20.210 8.847 10.571 1.00 93.00 85 PRO A O 1
ATOM 679 N N . ASN A 1 86 ? -20.474 6.918 9.442 1.00 92.75 86 ASN A N 1
ATOM 680 C CA . ASN A 1 86 ? -21.191 6.173 10.483 1.00 92.75 86 ASN A CA 1
ATOM 681 C C . ASN A 1 86 ? -20.379 4.970 10.996 1.00 92.75 86 ASN A C 1
ATOM 683 O O . ASN A 1 86 ? -20.957 3.969 11.419 1.00 92.75 86 ASN A O 1
ATOM 687 N N . ALA A 1 87 ? -19.050 5.012 10.869 1.00 91.50 87 ALA A N 1
ATOM 688 C CA . ALA A 1 87 ? -18.193 3.978 11.431 1.00 91.50 87 ALA A CA 1
ATOM 689 C C . ALA A 1 87 ? -18.350 3.925 12.957 1.00 91.50 87 ALA A C 1
ATOM 691 O O . ALA A 1 87 ? -18.547 4.949 13.612 1.00 91.50 87 ALA A O 1
ATOM 692 N N . GLN A 1 88 ? -18.229 2.724 13.523 1.00 87.62 88 GLN A N 1
ATOM 693 C CA . GLN A 1 88 ? -18.023 2.591 14.963 1.00 87.62 88 GLN A CA 1
ATOM 694 C C . GLN A 1 88 ? -16.705 3.265 15.357 1.00 87.62 88 GLN A C 1
ATOM 696 O O . GLN A 1 88 ? -15.803 3.405 14.524 1.00 87.62 88 GLN A O 1
ATOM 701 N N . GLU A 1 89 ? -16.588 3.667 16.622 1.00 88.75 89 GLU A N 1
ATOM 702 C CA . GLU A 1 89 ? -15.333 4.182 17.166 1.00 88.75 89 GLU A CA 1
ATOM 703 C C . GLU A 1 89 ? -14.218 3.165 16.887 1.00 88.75 89 GLU A C 1
ATOM 705 O O . GLU A 1 89 ? -14.297 2.011 17.298 1.00 88.75 89 GLU A O 1
ATOM 710 N N . THR A 1 90 ? -13.248 3.572 16.069 1.00 93.44 90 THR A N 1
ATOM 711 C CA . THR A 1 90 ? -12.195 2.707 15.531 1.00 93.44 90 THR A CA 1
ATOM 712 C C . THR A 1 90 ? -10.867 3.399 15.769 1.00 93.44 90 THR A C 1
ATOM 714 O O . THR A 1 90 ? -10.670 4.534 15.329 1.00 93.44 90 THR A O 1
ATOM 717 N N . SER A 1 91 ? -9.957 2.725 16.460 1.00 94.50 91 SER A N 1
ATOM 718 C CA . SER A 1 91 ? -8.605 3.221 16.679 1.00 94.50 91 SER A CA 1
ATOM 719 C C . SER A 1 91 ? -7.690 2.889 15.498 1.00 94.50 91 SER A C 1
ATOM 721 O O . SER A 1 91 ? -7.986 2.046 14.648 1.00 94.50 91 SER A O 1
ATOM 723 N N . ALA A 1 92 ? -6.527 3.539 15.452 1.00 94.12 92 ALA A N 1
ATOM 724 C CA . ALA A 1 92 ? -5.500 3.191 14.475 1.00 94.12 92 ALA A CA 1
ATOM 725 C C . ALA A 1 92 ? -4.998 1.747 14.654 1.00 94.12 92 ALA A C 1
ATOM 727 O O . ALA A 1 92 ? -4.639 1.107 13.668 1.00 94.12 92 ALA A O 1
ATOM 728 N N . ASP A 1 93 ? -4.978 1.230 15.884 1.00 95.06 93 ASP A N 1
ATOM 729 C CA . ASP A 1 93 ? -4.483 -0.118 16.165 1.00 95.06 93 ASP A CA 1
ATOM 730 C C . ASP A 1 93 ? -5.490 -1.195 15.732 1.00 95.06 93 ASP A C 1
ATOM 732 O O . ASP A 1 93 ? -5.078 -2.221 15.193 1.00 95.06 93 ASP A O 1
ATOM 736 N N . ASP A 1 94 ? -6.799 -0.920 15.814 1.00 94.25 94 ASP 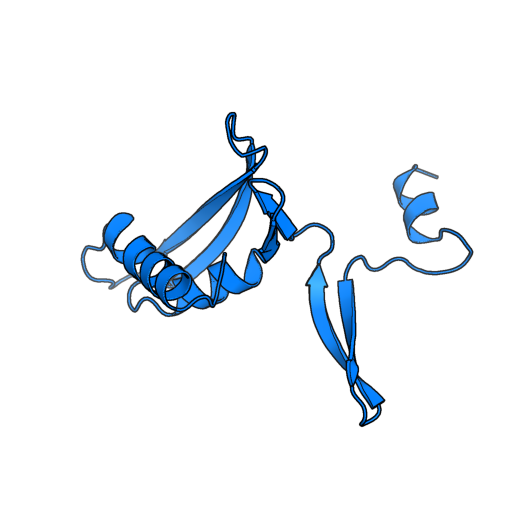A N 1
ATOM 737 C CA . ASP A 1 94 ? -7.837 -1.806 15.257 1.00 94.25 94 ASP A CA 1
ATOM 738 C C . ASP A 1 94 ? -7.658 -2.006 13.746 1.00 94.25 94 ASP A C 1
ATOM 740 O O . ASP A 1 94 ? -7.777 -3.117 13.224 1.00 94.25 94 ASP A O 1
ATOM 744 N N . ILE A 1 95 ? -7.317 -0.925 13.038 1.00 95.38 95 ILE A N 1
ATOM 745 C CA . ILE A 1 95 ? -7.042 -0.967 11.600 1.00 95.38 95 ILE A CA 1
ATOM 746 C C . ILE A 1 95 ? -5.715 -1.679 11.325 1.00 95.38 95 ILE A C 1
ATOM 748 O O . ILE A 1 95 ? -5.663 -2.518 10.431 1.00 95.38 95 ILE A O 1
ATOM 752 N N . LYS A 1 96 ? -4.645 -1.413 12.087 1.00 95.00 96 LYS A N 1
ATOM 753 C CA . LYS A 1 96 ? -3.351 -2.099 11.898 1.00 95.00 96 LYS A CA 1
ATOM 754 C C . LYS A 1 96 ? -3.442 -3.609 12.093 1.00 95.00 96 LYS A C 1
ATOM 756 O O . LYS A 1 96 ? -2.754 -4.336 11.381 1.00 95.00 96 LYS A O 1
ATOM 761 N N . ALA A 1 97 ? -4.311 -4.087 12.980 1.00 95.69 97 ALA A N 1
ATOM 762 C CA . ALA A 1 97 ? -4.458 -5.513 13.257 1.00 95.69 97 ALA A CA 1
ATOM 763 C C . ALA A 1 97 ? -4.799 -6.350 12.004 1.00 95.69 97 ALA A C 1
ATOM 765 O O . ALA A 1 97 ? -4.478 -7.539 11.945 1.00 95.69 97 ALA A O 1
ATOM 766 N N . ILE A 1 98 ? -5.441 -5.766 10.978 1.00 95.19 98 ILE A N 1
ATOM 767 C CA . ILE A 1 98 ? -5.678 -6.476 9.708 1.00 95.19 98 ILE A CA 1
ATOM 768 C C . ILE A 1 98 ? -4.395 -6.628 8.879 1.00 95.19 98 ILE A C 1
ATOM 770 O O . ILE A 1 98 ? -4.207 -7.667 8.247 1.00 95.19 98 ILE A O 1
ATOM 774 N N . ALA A 1 99 ? -3.499 -5.639 8.925 1.00 94.19 99 ALA A N 1
ATOM 775 C CA . ALA A 1 99 ? -2.195 -5.698 8.274 1.00 94.19 99 ALA A CA 1
ATOM 776 C C . ALA A 1 99 ? -1.256 -6.672 8.999 1.00 94.19 99 ALA A C 1
ATOM 778 O O . ALA A 1 99 ? -0.599 -7.471 8.344 1.00 94.19 99 ALA A O 1
ATOM 779 N N . GLU A 1 100 ? -1.264 -6.699 10.334 1.00 94.56 100 GLU A N 1
ATOM 780 C CA . GLU A 1 100 ? -0.484 -7.667 11.125 1.00 94.56 100 GLU A CA 1
ATOM 781 C C . GLU A 1 100 ? -0.858 -9.115 10.777 1.00 94.56 100 GLU A C 1
ATOM 783 O O . GLU A 1 100 ? 0.010 -9.941 10.502 1.00 94.56 100 GLU A O 1
ATOM 788 N N . LYS A 1 101 ? -2.157 -9.411 10.648 1.00 95.62 101 LYS A N 1
ATOM 789 C CA . LYS A 1 101 ? -2.630 -10.725 10.175 1.00 95.62 101 LYS A CA 1
ATOM 790 C C . LYS A 1 101 ? -2.184 -11.050 8.749 1.00 95.62 101 LYS A C 1
ATOM 792 O O . LYS A 1 101 ? -2.070 -12.224 8.401 1.00 95.62 101 LYS A O 1
ATOM 797 N N . ALA A 1 102 ? -2.000 -10.043 7.898 1.00 94.31 102 ALA A N 1
ATOM 798 C CA . ALA A 1 102 ? -1.498 -10.240 6.543 1.00 94.31 102 ALA A CA 1
ATOM 799 C C . ALA A 1 102 ? 0.005 -10.570 6.548 1.00 94.31 102 ALA A C 1
ATOM 801 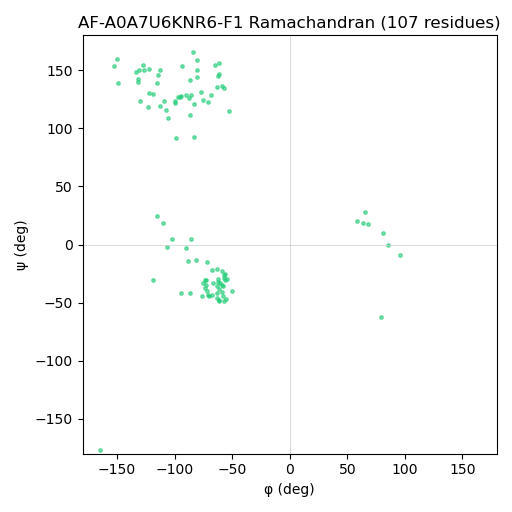O O . ALA A 1 102 ? 0.412 -11.466 5.808 1.00 94.31 102 ALA A O 1
ATOM 802 N N . VAL A 1 103 ? 0.783 -9.940 7.437 1.00 93.69 103 VAL A N 1
ATOM 803 C CA . VAL A 1 103 ? 2.197 -10.275 7.697 1.00 93.69 103 VAL A CA 1
ATOM 804 C C . VAL A 1 103 ? 2.329 -11.707 8.221 1.00 93.69 103 VAL A C 1
ATOM 806 O O . V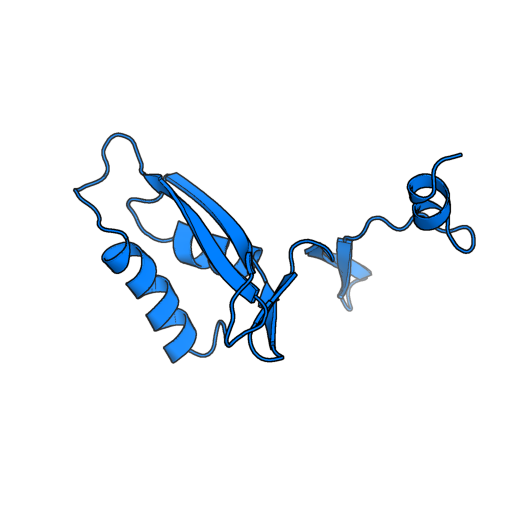AL A 1 103 ? 3.086 -12.500 7.672 1.00 93.69 103 VAL A O 1
ATOM 809 N N . GLU A 1 104 ? 1.524 -12.102 9.214 1.00 95.31 104 GLU A N 1
ATOM 810 C CA . GLU A 1 104 ? 1.517 -13.476 9.756 1.00 95.31 104 GLU A CA 1
ATOM 811 C C . GLU A 1 104 ? 1.227 -14.544 8.689 1.00 95.31 104 GLU A C 1
ATOM 813 O O . GLU A 1 104 ? 1.669 -15.689 8.794 1.00 95.31 104 GLU A O 1
ATOM 818 N N . ARG A 1 105 ? 0.468 -14.173 7.653 1.00 94.50 105 ARG A N 1
ATOM 819 C CA . ARG A 1 105 ? 0.122 -15.035 6.516 1.00 94.50 105 ARG A CA 1
ATOM 820 C C . ARG A 1 105 ? 1.122 -14.953 5.362 1.00 94.50 105 ARG A C 1
ATOM 822 O O . ARG A 1 105 ? 0.932 -15.666 4.379 1.00 94.50 105 ARG A O 1
ATOM 829 N N . GLY A 1 106 ? 2.143 -14.103 5.460 1.00 92.38 106 GLY A N 1
ATOM 830 C CA . GLY A 1 106 ? 3.132 -13.873 4.407 1.00 92.38 106 GLY A CA 1
ATOM 831 C C . GLY A 1 106 ? 2.554 -13.233 3.143 1.00 92.38 106 GLY A C 1
ATOM 832 O O . GLY A 1 106 ? 3.052 -13.498 2.054 1.00 92.38 106 GLY A O 1
ATOM 833 N N . ILE A 1 107 ? 1.472 -12.455 3.269 1.00 90.25 107 ILE A N 1
ATOM 834 C CA . ILE A 1 107 ? 0.887 -11.700 2.147 1.00 90.25 107 ILE A CA 1
ATOM 835 C C . ILE A 1 107 ? 1.752 -10.472 1.853 1.00 90.25 107 ILE A C 1
ATOM 837 O O . ILE A 1 107 ? 2.068 -10.206 0.703 1.00 90.25 107 ILE A O 1
ATOM 841 N N . ILE A 1 108 ? 2.161 -9.768 2.908 1.00 90.25 108 ILE A N 1
ATOM 842 C CA . ILE A 1 108 ? 3.119 -8.661 2.868 1.00 90.25 108 ILE A CA 1
ATOM 843 C C . ILE A 1 108 ? 4.305 -8.996 3.790 1.00 90.25 108 ILE A C 1
ATOM 845 O O . ILE A 1 108 ? 4.105 -9.766 4.737 1.00 90.25 108 ILE A O 1
ATOM 849 N N . PRO A 1 109 ? 5.517 -8.491 3.495 1.00 84.00 109 PRO A N 1
ATOM 850 C CA . PRO A 1 109 ? 6.723 -8.777 4.275 1.00 84.00 109 PRO A CA 1
ATOM 851 C C . PRO A 1 109 ? 6.704 -8.169 5.685 1.00 84.00 109 PRO A C 1
ATOM 853 O O . PRO A 1 109 ? 5.972 -7.176 5.910 1.00 84.00 109 PRO A O 1
#

Mean predicted aligned error: 5.95 Å

Sequence (109 aa):
MTT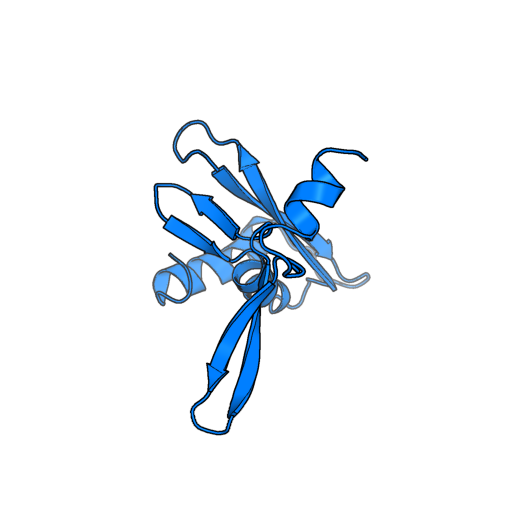LVRELWESGYMHTQDIAYIRPDGYIKITDRLKDVIKSGGEWISSLEIETILSLHPSVADVSVIGVRDKQWGERPLALVVLKPNAQETSADDIKAIAEKAVERGIIP

pLDD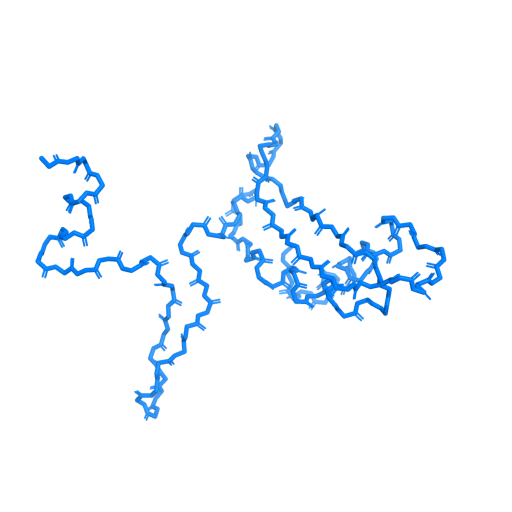T: mean 91.93, std 6.65, range [53.88, 97.69]

Radius of gyration: 17.33 Å; Cα contacts (8 Å, |Δi|>4): 159; chains: 1; bounding box: 37×38×45 Å

Nearest PDB structures (foldseek):
  8hsy-assembly1_A  TM=8.736E-01  e=1.176E-10  Vibrio harveyi
  8pyx-assembly1_A  TM=7.704E-01  e=5.464E-08  Streptoalloteichus hindustanus
  8pyx-assembly2_B  TM=7.699E-01  e=6.558E-08  Streptoalloteichus hindustanus
  8ppp-assembly2_B  TM=7.622E-01  e=7.406E-08  Streptoalloteichus hindustanus
  6qjz-assembly1_A  TM=6.821E-01  e=9.446E-08  Lathyrus sativus

Secondary structure (DSSP, 8-state):
--HHHHHHTGGGS----EEEEE-TTS-EEEEEETTTEEEETTEEEEHHHHHHHHHTSTTEEEEEEEEEEETTTEEEEEEEEEEPTT-----HHHHHHHHHHHHHTTS--

Solvent-accessible surface area (backbone atoms only — not comparable to full-atom values): 6559 Å² total; per-residue (Å²): 134,60,71,69,60,52,62,34,43,46,97,81,40,78,63,84,50,65,38,66,50,76,44,98,86,72,48,74,46,78,77,51,42,72,84,52,52,27,52,37,72,88,42,82,42,56,25,65,58,54,27,57,53,48,52,68,39,90,40,41,64,46,61,48,46,42,64,39,85,35,93,88,32,56,19,40,85,44,77,48,76,39,66,36,97,83,41,70,97,73,55,74,63,68,53,46,52,57,50,53,56,32,37,79,68,65,75,43,132

Foldseek 3Di:
DDPVVCVCCPPNHGCPQWDWDQDPVRDIDTDAGVQQWAQFQNDTWHQVLLQVQLCPPPQFPGKGWHWDQDPRTRTDIDIDTDTDPPGDDADPVNSCVSVVVCVVVVVTD